Protein AF-A0AA51XQM4-F1 (afdb_monomer_lite)

Foldseek 3Di:
DDPVVVVVVVVVVVVVVVVVVVVVVVVPPCDDPVNVVVVVDDDDDPVRVVVVVVVVVVVVVVVVVVVVVVVVCVVVVD

Sequence (78 aa):
MDKTTQDKKTVEDRLIEQQEKIERRFQGIGKGKYSRILKMAKKPTGEEYTKISLIAGVGIILLGLIGFIIYYIMQIVF

Structure (mmCIF, N/CA/C/O backbone):
data_AF-A0AA51XQM4-F1
#
_entry.id   AF-A0AA51XQM4-F1
#
loop_
_atom_site.group_PDB
_atom_site.id
_atom_site.type_symbol
_atom_site.label_atom_id
_atom_site.label_alt_id
_atom_site.label_comp_id
_atom_site.label_asym_id
_atom_site.label_entity_id
_atom_site.label_seq_id
_atom_site.pdbx_PDB_ins_code
_atom_site.Cartn_x
_atom_site.Cartn_y
_atom_site.Cartn_z
_atom_site.occupancy
_atom_site.B_iso_or_equiv
_atom_site.auth_seq_id
_atom_site.auth_comp_id
_atom_site.auth_asym_id
_atom_site.auth_atom_id
_atom_site.pdbx_PDB_model_num
ATOM 1 N N . MET A 1 1 ? -59.525 -19.891 17.424 1.00 53.47 1 MET A N 1
ATOM 2 C CA . MET A 1 1 ? -58.124 -19.567 17.766 1.00 53.47 1 MET A CA 1
ATOM 3 C C . MET A 1 1 ? -57.292 -19.637 16.495 1.00 53.47 1 MET A C 1
ATOM 5 O O . MET A 1 1 ? -57.251 -20.693 15.876 1.00 53.47 1 MET A O 1
ATOM 9 N N . ASP A 1 2 ? -56.722 -18.509 16.081 1.00 54.00 2 ASP A N 1
ATOM 10 C CA . ASP A 1 2 ? -56.017 -18.323 14.809 1.00 54.00 2 ASP A CA 1
ATOM 11 C C . ASP A 1 2 ? -54.581 -18.892 14.850 1.00 54.00 2 ASP A C 1
ATOM 13 O O . ASP A 1 2 ? -53.787 -18.533 15.724 1.00 54.00 2 ASP A O 1
ATOM 17 N N . LYS A 1 3 ? -54.248 -19.793 13.914 1.00 59.69 3 LYS A N 1
ATOM 18 C CA . LYS A 1 3 ? -52.947 -20.492 13.842 1.00 59.69 3 LYS A CA 1
ATOM 19 C C . LYS A 1 3 ? -51.778 -19.530 13.576 1.00 59.69 3 LYS A C 1
ATOM 21 O O . LYS A 1 3 ? -50.652 -19.815 13.972 1.00 59.69 3 LYS A O 1
ATOM 26 N N . THR A 1 4 ? -52.057 -18.367 12.992 1.00 63.19 4 THR A N 1
ATOM 27 C CA . THR A 1 4 ? -51.073 -17.338 12.620 1.00 63.19 4 THR A CA 1
ATOM 28 C C . THR A 1 4 ? -50.421 -16.647 13.824 1.00 63.19 4 THR A C 1
ATOM 30 O O . THR A 1 4 ? -49.297 -16.158 13.730 1.00 63.19 4 THR A O 1
ATOM 33 N N . THR A 1 5 ? -51.087 -16.632 14.985 1.00 62.97 5 THR A N 1
ATOM 34 C CA . THR A 1 5 ? -50.562 -15.988 16.208 1.00 62.97 5 THR A CA 1
ATOM 35 C C . THR A 1 5 ? -49.596 -16.896 16.995 1.00 62.97 5 THR A C 1
ATOM 37 O O . THR A 1 5 ? -48.693 -16.402 17.666 1.00 62.97 5 THR A O 1
ATOM 40 N N . GLN A 1 6 ? -49.749 -18.222 16.894 1.00 64.69 6 GLN A N 1
ATOM 41 C CA . GLN A 1 6 ? -48.876 -19.225 17.536 1.00 64.69 6 GLN A CA 1
ATOM 42 C C . GLN A 1 6 ? -47.530 -19.360 16.802 1.00 64.69 6 GLN A C 1
ATOM 44 O O . GLN A 1 6 ? -46.471 -19.443 17.428 1.00 64.69 6 GLN A O 1
ATOM 49 N N . ASP A 1 7 ? -47.578 -19.301 15.469 1.00 65.62 7 ASP A N 1
ATOM 50 C CA . ASP A 1 7 ? -46.398 -19.362 14.605 1.00 65.62 7 ASP A CA 1
ATOM 51 C C . ASP A 1 7 ? -45.479 -18.140 14.797 1.00 65.62 7 ASP A C 1
ATOM 53 O O . ASP A 1 7 ? -44.274 -18.299 14.997 1.00 65.62 7 ASP A O 1
ATOM 57 N N . LYS A 1 8 ? -46.054 -16.927 14.888 1.00 64.81 8 LYS A N 1
ATOM 58 C CA . LYS A 1 8 ? -45.293 -15.689 15.143 1.00 64.81 8 LYS A CA 1
ATOM 59 C C . LYS A 1 8 ? -44.512 -15.709 16.458 1.00 64.81 8 LYS A C 1
ATOM 61 O O . LYS A 1 8 ? -43.326 -15.396 16.438 1.00 64.81 8 LYS A O 1
ATOM 66 N N . LYS A 1 9 ? -45.132 -16.121 17.573 1.00 68.12 9 LYS A N 1
ATOM 67 C CA . LYS A 1 9 ? -44.432 -16.207 18.871 1.00 68.12 9 LYS A CA 1
ATOM 68 C C . LYS A 1 9 ? -43.253 -17.178 18.813 1.00 68.12 9 LYS A C 1
ATOM 70 O O . LYS A 1 9 ? -42.159 -16.847 19.240 1.00 68.12 9 LYS A O 1
ATOM 75 N N . THR A 1 10 ? -43.446 -18.329 18.173 1.00 76.94 10 THR A N 1
ATOM 76 C CA . THR A 1 10 ? -42.414 -19.371 18.079 1.00 76.94 10 THR A CA 1
ATOM 77 C C . THR A 1 10 ? -41.224 -18.944 17.207 1.00 76.94 10 THR A C 1
ATOM 79 O O . THR A 1 10 ? -40.088 -19.348 17.452 1.00 76.94 10 THR A O 1
ATOM 82 N N . VAL A 1 11 ? -41.448 -18.153 16.153 1.00 81.88 11 VAL A N 1
ATOM 83 C CA . VAL A 1 11 ? -40.361 -17.609 15.322 1.00 81.88 11 VAL A CA 1
ATOM 84 C C . VAL A 1 11 ? -39.608 -16.504 16.062 1.00 81.88 11 VAL A C 1
ATOM 86 O O . VAL A 1 11 ? -38.380 -16.533 16.066 1.00 81.88 11 VAL A O 1
ATOM 89 N N . GLU A 1 12 ? -40.307 -15.585 16.731 1.00 81.00 12 GLU A N 1
ATOM 90 C CA . GLU A 1 12 ? -39.679 -14.530 17.540 1.00 81.00 12 GLU A CA 1
ATOM 91 C C . GLU A 1 12 ? -38.841 -15.111 18.687 1.00 81.00 12 GLU A C 1
ATOM 93 O O . GLU A 1 12 ? -37.678 -14.735 18.835 1.00 81.00 12 GLU A O 1
ATOM 98 N N . ASP A 1 13 ? -39.363 -16.108 19.406 1.00 81.94 13 ASP A N 1
ATOM 99 C CA . ASP A 1 13 ? -38.645 -16.797 20.485 1.00 81.94 13 ASP A CA 1
ATOM 100 C C . ASP A 1 13 ? -37.348 -17.456 19.974 1.00 81.94 13 ASP A C 1
ATOM 102 O O . ASP A 1 13 ? -36.289 -17.345 20.596 1.00 81.94 13 ASP A O 1
ATOM 106 N N . ARG A 1 14 ? -37.386 -18.067 18.778 1.00 81.19 14 ARG A N 1
ATOM 107 C CA . ARG A 1 14 ? -36.198 -18.652 18.129 1.00 81.19 14 ARG A CA 1
ATOM 108 C C . ARG A 1 14 ? -35.179 -17.600 17.688 1.00 81.19 14 ARG A C 1
ATOM 110 O O . ARG A 1 14 ? -33.979 -17.866 17.734 1.00 81.19 14 ARG A O 1
ATOM 117 N N . LEU A 1 15 ? -35.622 -16.420 17.257 1.00 83.31 15 LEU A N 1
ATOM 118 C CA . LEU A 1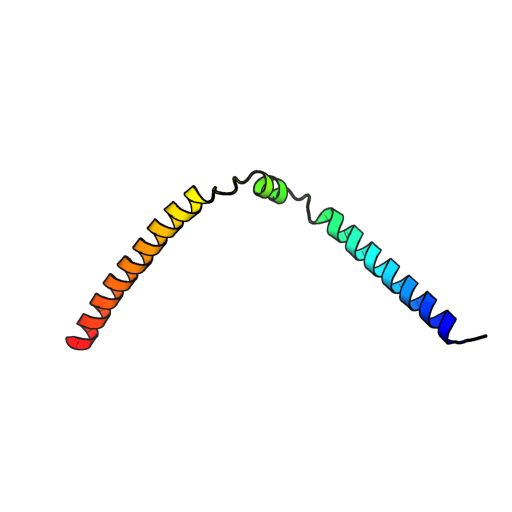 15 ? -34.736 -15.318 16.864 1.00 83.31 15 LEU A CA 1
ATOM 119 C C . LEU A 1 15 ? -34.053 -14.676 18.080 1.00 83.31 15 LEU A C 1
ATOM 121 O O . LEU A 1 15 ? -32.877 -14.317 17.993 1.00 83.31 15 LEU A O 1
ATOM 125 N N . ILE A 1 16 ? -34.762 -14.573 19.207 1.00 78.19 16 ILE A N 1
ATOM 126 C CA . ILE A 1 16 ? -34.225 -14.072 20.479 1.00 78.19 16 ILE A CA 1
ATOM 127 C C . ILE A 1 16 ? -33.155 -15.034 21.018 1.00 78.19 16 ILE A C 1
ATOM 129 O O . ILE A 1 16 ? -32.047 -14.604 21.338 1.00 78.19 16 ILE A O 1
ATOM 133 N N . GLU A 1 17 ? -33.417 -16.344 21.014 1.00 82.81 17 GLU A N 1
ATOM 134 C CA . GLU A 1 17 ? -32.448 -17.354 21.467 1.00 82.81 17 GLU A CA 1
ATOM 135 C C . GLU A 1 17 ? -31.179 -17.394 20.585 1.00 82.81 17 GLU A C 1
ATOM 137 O O . GLU A 1 17 ? -30.055 -17.555 21.074 1.00 82.81 17 GLU A O 1
ATOM 142 N N . GLN A 1 18 ? -31.334 -17.200 19.269 1.00 83.94 18 GLN A N 1
ATOM 143 C CA . GLN A 1 18 ? -30.213 -17.103 18.326 1.00 83.94 18 GLN A CA 1
ATOM 144 C C . GLN A 1 18 ? -29.378 -15.836 18.564 1.00 83.94 18 GLN A C 1
ATOM 146 O O . GLN A 1 18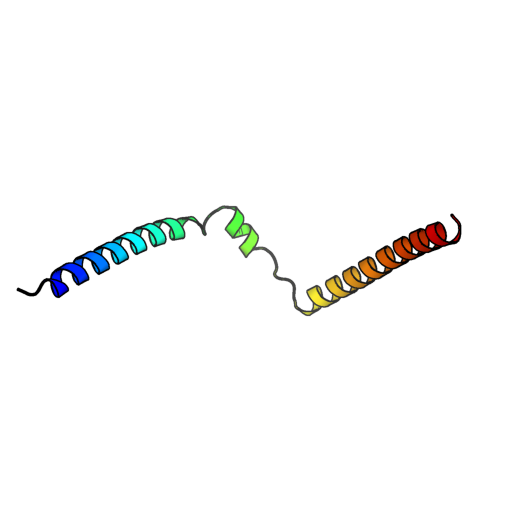 ? -28.146 -15.917 18.571 1.00 83.94 18 GLN A O 1
ATOM 151 N N . GLN A 1 19 ? -30.020 -14.687 18.815 1.00 78.75 19 GLN A N 1
ATOM 152 C CA . GLN A 1 19 ? -29.323 -13.441 19.151 1.00 78.75 19 GLN A CA 1
ATOM 153 C C . GLN A 1 19 ? -28.505 -13.579 20.434 1.00 78.75 19 GLN A C 1
ATOM 155 O O . GLN A 1 19 ? -27.319 -13.250 20.432 1.00 78.75 19 GLN A O 1
ATOM 160 N N . GLU A 1 20 ? -29.070 -14.163 21.491 1.00 84.12 20 GLU A N 1
ATOM 161 C CA . GLU A 1 20 ? -28.343 -14.365 22.746 1.00 84.12 20 GLU A CA 1
ATOM 162 C C . GLU A 1 20 ? -27.108 -15.258 22.571 1.00 84.12 20 GLU A C 1
ATOM 164 O O . GLU A 1 20 ? -26.068 -15.036 23.195 1.00 84.12 20 GLU A O 1
ATOM 169 N N . LYS A 1 21 ? -27.183 -16.280 21.714 1.00 80.62 21 LYS A N 1
ATOM 170 C CA . LYS A 1 21 ? -26.052 -17.182 21.448 1.00 80.62 21 LYS A CA 1
ATOM 171 C C . LYS A 1 21 ? -24.933 -16.483 20.675 1.00 80.62 21 LYS A C 1
ATOM 173 O O . LYS A 1 21 ? -23.757 -16.792 20.885 1.00 80.62 21 LYS A O 1
ATOM 178 N N . ILE A 1 22 ? -25.291 -15.547 19.798 1.00 83.94 22 ILE A N 1
ATOM 179 C CA . ILE A 1 22 ? -24.354 -14.726 19.025 1.00 83.94 22 ILE A CA 1
ATOM 180 C C . ILE A 1 22 ? -23.717 -13.662 19.922 1.00 83.94 22 ILE A C 1
ATOM 182 O O . ILE A 1 22 ? -22.493 -13.525 19.921 1.00 83.94 22 ILE A O 1
ATOM 186 N N . GLU A 1 23 ? -24.506 -12.973 20.743 1.00 79.81 23 GLU A N 1
ATOM 187 C CA . GLU A 1 23 ? -24.035 -11.915 21.638 1.00 79.81 23 GLU A CA 1
ATOM 188 C C . GLU A 1 23 ? -23.061 -12.453 22.698 1.00 79.81 23 GLU A C 1
ATOM 190 O O . GLU A 1 23 ? -21.982 -11.887 22.906 1.00 79.81 23 GLU A O 1
ATOM 195 N N . ARG A 1 24 ? -23.349 -13.633 23.267 1.00 76.69 24 ARG A N 1
ATOM 196 C CA . ARG A 1 24 ? -22.439 -14.335 24.191 1.00 76.69 24 ARG A CA 1
ATOM 197 C C . ARG A 1 24 ? -21.113 -14.737 23.532 1.00 76.69 24 ARG A C 1
ATOM 199 O O . ARG A 1 24 ? -20.074 -14.722 24.191 1.00 76.69 24 ARG A O 1
ATOM 206 N N . ARG A 1 25 ? -21.111 -15.077 22.235 1.00 76.25 25 ARG A N 1
ATOM 207 C CA . ARG A 1 25 ? -19.875 -15.378 21.482 1.00 76.25 25 ARG A CA 1
ATOM 208 C C . ARG A 1 25 ? -19.096 -14.109 21.138 1.00 76.25 25 ARG A C 1
ATOM 210 O O . ARG A 1 25 ? -17.872 -14.095 21.258 1.00 76.25 25 ARG A O 1
ATOM 217 N N . PHE A 1 26 ? -19.787 -13.034 20.767 1.00 73.69 26 PHE A N 1
ATOM 218 C CA . PHE A 1 26 ? -19.164 -11.758 20.413 1.00 73.69 26 PHE A CA 1
ATOM 219 C C . PHE A 1 26 ? -18.498 -11.057 21.604 1.00 73.69 26 PHE A C 1
ATOM 221 O O . PHE A 1 26 ? -17.455 -10.425 21.425 1.00 73.69 26 PHE A O 1
ATOM 228 N N . GLN A 1 27 ? -19.007 -11.236 22.830 1.00 70.06 27 GLN A N 1
ATOM 229 C CA . GLN A 1 27 ? -18.380 -10.678 24.038 1.00 70.06 27 GLN A CA 1
ATOM 230 C C . GLN A 1 27 ? -16.941 -11.184 24.285 1.00 70.06 27 GLN A C 1
ATOM 232 O O . GLN A 1 27 ? -16.136 -10.465 24.885 1.00 70.06 27 GLN A O 1
ATOM 237 N N . GLY A 1 28 ? -16.586 -12.382 23.798 1.00 67.81 28 GLY A N 1
ATOM 238 C CA . GLY A 1 28 ? -15.246 -12.971 23.947 1.00 67.81 28 GLY A CA 1
ATOM 239 C C . GLY A 1 28 ? -14.256 -12.634 22.823 1.00 67.81 28 GLY A C 1
ATOM 240 O O . GLY A 1 28 ? -13.047 -12.611 23.054 1.00 67.81 28 GLY A O 1
ATOM 241 N N . ILE A 1 29 ? -14.746 -12.314 21.621 1.00 70.25 29 ILE A N 1
ATOM 242 C CA . ILE A 1 29 ? -13.923 -12.164 20.402 1.00 70.25 29 ILE A CA 1
ATOM 243 C C . ILE A 1 29 ? -13.052 -10.889 20.425 1.00 70.25 29 ILE A C 1
ATOM 245 O O . ILE A 1 29 ? -12.039 -10.803 19.733 1.00 70.25 29 ILE A O 1
ATOM 249 N N . GLY A 1 30 ? -13.375 -9.912 21.278 1.00 63.69 30 GLY A N 1
ATOM 250 C CA . GLY A 1 30 ? -12.678 -8.620 21.331 1.00 63.69 30 GLY A CA 1
ATOM 251 C C . GLY A 1 30 ? -11.590 -8.460 22.401 1.00 63.69 30 GLY A C 1
ATOM 252 O O . GLY A 1 30 ? -10.903 -7.435 22.401 1.00 63.69 30 GLY A O 1
ATOM 253 N N . LYS A 1 31 ? -11.419 -9.407 23.336 1.00 68.19 31 LYS A N 1
ATOM 254 C CA . LYS A 1 31 ? -10.573 -9.231 24.544 1.00 68.19 31 LYS A CA 1
ATOM 255 C C . LYS A 1 31 ? -9.334 -10.139 24.599 1.00 68.19 31 LYS A C 1
ATOM 257 O O . LYS A 1 31 ? -8.770 -10.349 25.667 1.00 68.19 31 LYS A O 1
ATOM 262 N N . GLY A 1 32 ? -8.892 -10.675 23.463 1.00 76.44 32 GLY A N 1
ATOM 263 C CA . GLY A 1 32 ? -7.637 -11.430 23.387 1.00 76.44 32 GLY A CA 1
ATOM 264 C C . GLY A 1 32 ? -6.399 -10.536 23.538 1.00 76.44 32 GLY A C 1
ATOM 265 O O . GLY A 1 32 ? -6.450 -9.342 23.249 1.00 76.44 32 GLY A O 1
ATOM 266 N N . LYS A 1 33 ? -5.252 -11.119 23.921 1.00 75.06 33 LYS A N 1
ATOM 267 C CA . LYS A 1 33 ? -3.959 -10.411 24.044 1.00 75.06 33 LYS A CA 1
ATOM 268 C C . LYS A 1 33 ? -3.690 -9.505 22.833 1.00 75.06 33 LYS A C 1
ATOM 270 O O . LYS A 1 33 ? -3.378 -8.339 23.034 1.00 75.06 33 LYS A O 1
ATOM 275 N N . TYR A 1 34 ? -3.925 -10.008 21.613 1.00 84.12 34 TYR A N 1
ATOM 276 C CA . TYR A 1 34 ? -3.725 -9.331 20.320 1.00 84.12 34 TYR A CA 1
ATOM 277 C C . TYR A 1 34 ? -4.606 -8.102 20.067 1.00 84.12 34 TYR A C 1
ATOM 279 O O . TYR A 1 34 ? -4.147 -7.158 19.424 1.00 84.12 34 TYR A O 1
ATOM 287 N N . SER A 1 35 ? -5.830 -8.051 20.605 1.00 85.44 35 SER A N 1
ATOM 288 C CA . SER A 1 35 ? -6.694 -6.879 20.419 1.00 85.44 35 SER A CA 1
ATOM 289 C C . SER A 1 35 ? -6.143 -5.651 21.143 1.00 85.44 35 SER A C 1
ATOM 291 O O . SER A 1 35 ? -6.328 -4.529 20.678 1.00 85.44 35 SER A O 1
ATOM 293 N N . ARG A 1 36 ? -5.397 -5.852 22.239 1.00 86.69 36 ARG A N 1
ATOM 294 C CA . ARG A 1 36 ? -4.671 -4.779 22.930 1.00 86.69 36 ARG A CA 1
ATOM 295 C C . ARG A 1 36 ? -3.531 -4.226 22.076 1.00 86.69 36 ARG A C 1
ATOM 297 O O . ARG A 1 36 ? -3.375 -3.013 22.031 1.00 86.69 36 ARG A O 1
ATOM 304 N N . ILE A 1 37 ? -2.786 -5.080 21.369 1.00 89.81 37 ILE A N 1
ATOM 305 C CA . ILE A 1 37 ? -1.702 -4.636 20.476 1.00 89.81 37 ILE A CA 1
ATOM 306 C C . ILE A 1 37 ? -2.266 -3.884 19.272 1.00 89.81 37 ILE A C 1
ATOM 308 O O . ILE A 1 37 ? -1.773 -2.808 18.959 1.00 89.81 37 ILE A O 1
ATOM 312 N N . LEU A 1 38 ? -3.332 -4.387 18.640 1.00 87.56 38 LEU A N 1
ATOM 313 C CA . LEU A 1 38 ? -3.938 -3.702 17.493 1.00 87.56 38 LEU A CA 1
ATOM 314 C C . LEU A 1 38 ? -4.524 -2.335 17.882 1.00 87.56 38 LEU A C 1
ATOM 316 O O . LEU A 1 38 ? -4.419 -1.383 17.120 1.00 87.56 38 LEU A O 1
ATOM 320 N N . LYS A 1 39 ? -5.081 -2.216 19.095 1.00 84.69 39 LYS A N 1
ATOM 321 C CA . LYS A 1 39 ? -5.536 -0.933 19.658 1.00 84.69 39 LYS A CA 1
ATOM 322 C C . LYS A 1 39 ? -4.388 0.014 20.031 1.00 84.69 39 LYS A C 1
ATOM 324 O O . LYS A 1 39 ? -4.601 1.219 20.055 1.00 84.69 39 LYS A O 1
ATOM 329 N N . MET A 1 40 ? -3.206 -0.515 20.350 1.00 89.56 40 MET A N 1
ATOM 330 C CA . MET A 1 40 ? -1.991 0.267 20.623 1.00 89.56 40 MET A CA 1
ATOM 331 C C . MET A 1 40 ? -1.226 0.646 19.350 1.00 89.56 40 MET A C 1
ATOM 333 O O . MET A 1 40 ? -0.380 1.537 19.395 1.00 89.56 40 MET A O 1
ATOM 337 N N . ALA A 1 41 ? -1.489 -0.022 18.225 1.00 90.06 41 ALA A N 1
ATOM 338 C CA . ALA A 1 41 ? -0.845 0.288 16.961 1.00 90.06 41 ALA A CA 1
ATOM 339 C C . ALA A 1 41 ? -1.206 1.715 16.520 1.00 90.06 41 ALA A C 1
ATOM 341 O O . ALA A 1 41 ? -2.375 2.104 16.484 1.00 90.06 41 ALA A O 1
ATOM 342 N N . LYS A 1 42 ? -0.189 2.504 16.165 1.00 87.62 42 LYS A N 1
ATOM 343 C CA . LYS A 1 42 ? -0.382 3.860 15.651 1.00 87.62 42 LYS A CA 1
ATOM 344 C C . LYS A 1 42 ? -1.025 3.776 14.268 1.00 87.62 42 LYS A C 1
ATOM 346 O O . LYS A 1 42 ? -0.406 3.281 13.327 1.00 87.62 42 LYS A O 1
ATOM 351 N N . LYS A 1 43 ? -2.248 4.291 14.127 1.00 92.19 43 LYS A N 1
ATOM 352 C CA . LYS A 1 43 ? -2.838 4.532 12.805 1.00 92.19 43 LYS A CA 1
ATOM 353 C C . LYS A 1 43 ? -1.985 5.599 12.097 1.00 92.19 43 LYS A C 1
ATOM 355 O O . LYS A 1 43 ? -1.800 6.667 12.686 1.00 92.19 43 LYS A O 1
ATOM 360 N N . PRO A 1 44 ? -1.452 5.336 10.889 1.00 89.12 44 PRO A N 1
ATOM 361 C CA . PRO A 1 44 ? -0.657 6.328 10.173 1.00 89.12 44 PRO A CA 1
ATOM 362 C C . PRO A 1 44 ? -1.511 7.561 9.875 1.00 89.12 44 PRO A C 1
ATOM 364 O O . PRO A 1 44 ? -2.716 7.447 9.617 1.00 89.12 44 PRO A O 1
ATOM 367 N N . THR A 1 45 ? -0.900 8.743 9.914 1.00 94.19 45 THR A N 1
ATOM 368 C CA . THR A 1 45 ? 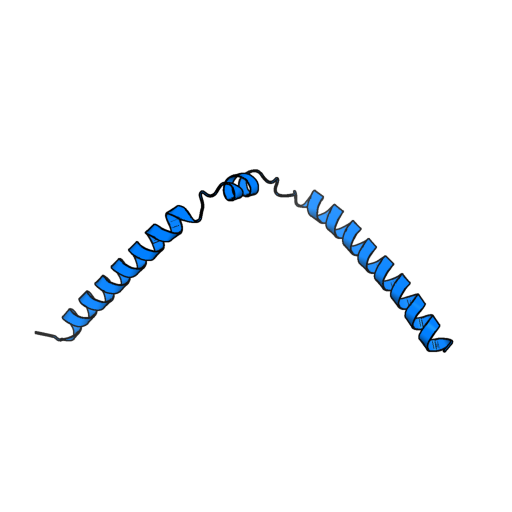-1.576 9.963 9.454 1.00 94.19 45 THR A CA 1
ATOM 369 C C . THR A 1 45 ? -1.728 9.932 7.929 1.00 94.19 45 THR A C 1
ATOM 371 O O . THR A 1 45 ? -1.007 9.213 7.234 1.00 94.19 45 THR A O 1
ATOM 374 N N . GLY A 1 46 ? -2.672 10.708 7.381 1.00 95.19 46 GLY A N 1
ATOM 375 C CA . GLY A 1 46 ? -2.887 10.758 5.927 1.00 95.19 46 GLY A CA 1
ATOM 376 C C . GLY A 1 46 ? -1.630 11.176 5.154 1.00 95.19 46 GLY A C 1
ATOM 377 O O . GLY A 1 46 ? -1.336 10.627 4.092 1.00 95.19 46 GLY A O 1
ATOM 378 N N . GLU A 1 47 ? -0.836 12.083 5.723 1.00 95.06 47 GLU A N 1
ATOM 379 C CA . GLU A 1 47 ? 0.439 12.523 5.151 1.00 95.06 47 GLU A CA 1
ATOM 380 C C . GLU A 1 47 ? 1.513 11.428 5.188 1.00 95.06 47 GLU A C 1
ATOM 382 O O . GLU A 1 47 ? 2.202 11.215 4.190 1.00 95.06 47 GLU A O 1
ATOM 387 N N . GLU A 1 48 ? 1.643 10.709 6.312 1.00 94.19 48 GLU A N 1
ATOM 388 C CA . GLU A 1 48 ? 2.572 9.576 6.450 1.00 94.19 48 GLU A CA 1
ATOM 389 C C . GLU A 1 48 ? 2.249 8.486 5.425 1.00 94.19 48 GLU A C 1
ATOM 391 O O . GLU A 1 48 ? 3.135 8.022 4.706 1.00 94.19 48 GLU A O 1
ATOM 396 N N . TYR A 1 49 ? 0.969 8.127 5.309 1.00 95.81 49 TYR A N 1
ATOM 397 C CA . TYR A 1 49 ? 0.509 7.134 4.346 1.00 95.81 49 TYR A CA 1
ATOM 398 C C . TYR A 1 49 ? 0.815 7.554 2.906 1.00 95.81 49 TYR A C 1
ATOM 400 O O . TYR A 1 49 ? 1.370 6.770 2.138 1.00 95.81 49 TYR A O 1
ATOM 408 N N . THR A 1 50 ? 0.511 8.805 2.552 1.00 96.69 50 THR A N 1
ATOM 409 C CA . THR A 1 50 ? 0.716 9.315 1.190 1.00 96.69 50 THR A CA 1
ATOM 410 C C . THR A 1 50 ? 2.194 9.306 0.806 1.00 96.69 50 THR A C 1
ATOM 412 O O . THR A 1 50 ? 2.538 8.852 -0.283 1.00 96.69 50 THR A O 1
ATOM 415 N N . LYS A 1 51 ? 3.091 9.730 1.708 1.00 96.56 51 LYS A N 1
ATOM 416 C CA . LYS A 1 51 ? 4.542 9.705 1.460 1.00 96.56 51 LYS A CA 1
ATOM 417 C C . LYS A 1 51 ? 5.053 8.286 1.219 1.00 96.56 51 LYS A C 1
ATOM 419 O O . LYS A 1 51 ? 5.752 8.047 0.237 1.00 96.56 51 LYS A O 1
ATOM 424 N N . ILE A 1 52 ? 4.683 7.343 2.087 1.00 96.62 52 ILE A N 1
ATOM 425 C CA . ILE A 1 52 ? 5.120 5.944 1.980 1.00 96.62 52 ILE A CA 1
ATOM 426 C C . ILE A 1 52 ? 4.558 5.303 0.708 1.00 96.62 52 ILE A C 1
ATOM 428 O O . ILE A 1 52 ? 5.298 4.661 -0.034 1.00 96.62 52 ILE A O 1
ATOM 432 N N . SER A 1 53 ? 3.270 5.513 0.423 1.00 97.12 53 SER A N 1
ATOM 433 C CA . SER A 1 53 ? 2.617 4.976 -0.772 1.00 97.12 53 SER A CA 1
ATOM 434 C C . SER A 1 53 ? 3.233 5.520 -2.059 1.00 97.12 53 SER A C 1
ATOM 436 O O . SER A 1 53 ? 3.329 4.781 -3.035 1.00 97.12 53 SER A O 1
ATOM 438 N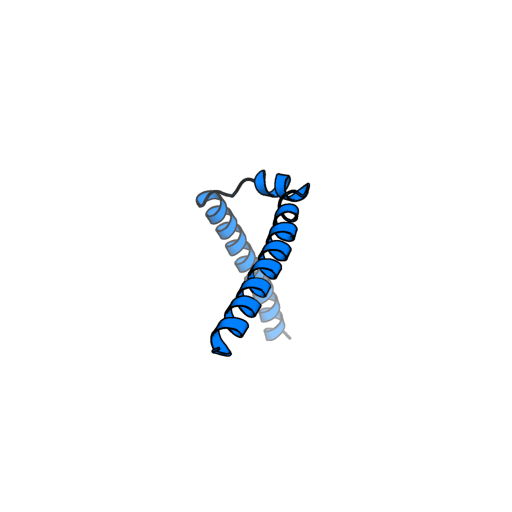 N . LEU A 1 54 ? 3.661 6.786 -2.076 1.00 97.75 54 LEU A N 1
ATOM 439 C CA . LEU A 1 54 ? 4.323 7.382 -3.234 1.00 97.75 54 LEU A CA 1
ATOM 440 C C . LEU A 1 54 ? 5.692 6.738 -3.471 1.00 97.75 54 LEU A C 1
ATOM 442 O O . LEU A 1 54 ? 5.979 6.319 -4.588 1.00 97.75 54 LEU A O 1
ATOM 446 N N . ILE A 1 55 ? 6.506 6.589 -2.423 1.00 97.50 55 ILE A N 1
ATOM 447 C CA . ILE A 1 55 ? 7.824 5.939 -2.516 1.00 97.50 55 ILE A CA 1
ATOM 448 C C . ILE A 1 55 ? 7.676 4.480 -2.970 1.00 97.50 55 ILE A C 1
ATOM 450 O O . ILE A 1 55 ? 8.380 4.041 -3.880 1.00 97.50 55 ILE A O 1
ATOM 454 N N . ALA A 1 56 ? 6.734 3.739 -2.379 1.00 97.75 56 ALA A N 1
ATOM 455 C CA . ALA A 1 56 ? 6.447 2.361 -2.765 1.00 97.75 56 ALA A CA 1
ATOM 456 C C . ALA A 1 56 ? 5.965 2.265 -4.222 1.00 97.75 56 ALA A C 1
ATOM 458 O O . ALA A 1 56 ? 6.447 1.418 -4.971 1.00 97.75 56 ALA A O 1
ATOM 459 N N . GLY A 1 57 ? 5.068 3.161 -4.643 1.00 98.06 57 GLY A N 1
ATOM 460 C CA . GLY A 1 57 ? 4.579 3.229 -6.020 1.00 98.06 57 GLY A CA 1
ATOM 461 C C . GLY A 1 57 ? 5.701 3.483 -7.026 1.00 98.06 57 GLY A C 1
ATOM 462 O O . GLY A 1 57 ? 5.805 2.771 -8.022 1.00 98.06 57 GLY A O 1
ATOM 463 N N . VAL A 1 58 ? 6.595 4.433 -6.732 1.00 98.31 58 VAL A N 1
ATOM 464 C CA . VAL A 1 58 ? 7.779 4.706 -7.564 1.00 98.31 58 VAL A CA 1
ATOM 465 C C . VAL A 1 58 ? 8.697 3.482 -7.633 1.00 98.31 58 VAL A C 1
ATOM 467 O O . VAL A 1 58 ? 9.159 3.131 -8.717 1.00 98.31 58 VAL A O 1
ATOM 470 N N . GLY A 1 59 ? 8.919 2.788 -6.513 1.00 97.88 59 GLY A N 1
ATOM 471 C CA . GLY A 1 59 ? 9.723 1.564 -6.475 1.00 97.88 59 GLY A CA 1
ATOM 472 C C . GLY A 1 59 ? 9.151 0.442 -7.346 1.00 97.88 59 GLY A C 1
ATOM 473 O O . GLY A 1 59 ? 9.887 -0.167 -8.119 1.00 97.88 59 GLY A O 1
ATOM 474 N N . ILE A 1 60 ? 7.837 0.205 -7.277 1.00 98.25 60 ILE A N 1
ATOM 475 C CA . ILE A 1 60 ? 7.154 -0.807 -8.099 1.00 98.25 60 ILE A CA 1
ATOM 476 C C . ILE A 1 60 ? 7.288 -0.476 -9.587 1.00 98.25 60 ILE A C 1
ATOM 478 O O . ILE A 1 60 ? 7.598 -1.363 -10.381 1.00 98.25 60 ILE A O 1
ATOM 482 N N . ILE A 1 61 ? 7.103 0.793 -9.964 1.00 98.19 61 ILE A N 1
ATOM 483 C CA . ILE A 1 61 ? 7.242 1.231 -11.357 1.00 98.19 61 ILE A CA 1
ATOM 484 C C . ILE A 1 61 ? 8.676 1.019 -11.840 1.00 98.19 61 ILE A C 1
ATOM 486 O O . ILE A 1 61 ? 8.867 0.422 -12.893 1.00 98.19 61 ILE A O 1
ATOM 490 N N . LEU A 1 62 ? 9.683 1.452 -11.077 1.00 98.19 62 LEU A N 1
ATOM 491 C CA . LEU A 1 62 ? 11.089 1.302 -11.463 1.00 98.19 62 LEU A CA 1
ATOM 492 C C . LEU A 1 62 ? 11.489 -0.166 -11.624 1.00 98.19 62 LEU A C 1
ATOM 494 O O . LEU A 1 62 ? 12.062 -0.532 -12.647 1.00 98.19 62 LEU A O 1
ATOM 498 N N . LEU A 1 63 ? 11.163 -1.012 -10.644 1.00 98.00 63 LEU A N 1
ATOM 499 C CA . LEU A 1 63 ? 11.467 -2.442 -10.708 1.00 98.00 63 LEU A CA 1
ATOM 500 C C . LEU A 1 63 ? 10.735 -3.122 -11.869 1.00 98.00 63 LEU A C 1
ATOM 502 O O . LEU A 1 63 ? 11.336 -3.917 -12.591 1.00 98.00 63 LEU A O 1
ATOM 506 N N . GLY A 1 64 ? 9.464 -2.774 -12.084 1.00 97.62 64 GLY A N 1
ATOM 507 C CA . GLY A 1 64 ? 8.677 -3.266 -13.209 1.00 97.62 64 GLY A CA 1
ATOM 508 C C . GLY A 1 64 ? 9.271 -2.859 -14.555 1.00 97.62 64 GLY A C 1
ATOM 509 O O . GLY A 1 64 ? 9.363 -3.690 -15.450 1.00 97.62 64 GLY A O 1
ATOM 510 N N . LEU A 1 65 ? 9.737 -1.615 -14.688 1.00 98.06 65 LEU A N 1
ATOM 511 C CA . LEU A 1 65 ? 10.319 -1.089 -15.923 1.00 98.06 65 LEU A CA 1
ATOM 512 C C . LEU A 1 65 ? 11.688 -1.723 -16.209 1.00 98.06 65 LEU A C 1
ATOM 514 O O . LEU A 1 65 ? 11.953 -2.108 -17.341 1.00 98.06 65 LEU A O 1
ATOM 518 N N . ILE A 1 66 ? 12.523 -1.920 -15.184 1.00 98.19 66 ILE A N 1
ATOM 519 C CA . ILE A 1 66 ? 13.800 -2.640 -15.314 1.00 98.19 66 ILE A CA 1
ATOM 520 C C . ILE A 1 66 ? 13.558 -4.082 -15.774 1.00 98.19 66 ILE A C 1
ATOM 522 O O . ILE A 1 66 ? 14.157 -4.524 -16.754 1.00 98.19 66 ILE A O 1
ATOM 526 N N . GLY A 1 67 ? 12.652 -4.806 -15.107 1.00 96.88 67 GLY A N 1
ATOM 527 C CA . GLY A 1 67 ? 12.289 -6.167 -15.505 1.00 96.88 67 GLY A CA 1
ATOM 528 C C . GLY A 1 67 ? 11.696 -6.221 -16.915 1.00 96.88 67 GLY A C 1
ATOM 529 O O . GLY A 1 67 ? 12.053 -7.095 -17.703 1.00 96.88 67 GLY A O 1
ATOM 530 N N . PHE A 1 68 ? 10.852 -5.247 -17.261 1.00 97.06 68 PHE A N 1
ATOM 531 C CA . PHE A 1 68 ? 10.259 -5.115 -18.588 1.00 97.06 68 PHE A CA 1
ATOM 532 C C . PHE A 1 68 ? 11.309 -4.864 -19.673 1.00 97.06 68 PHE A C 1
ATOM 534 O O . PHE A 1 68 ? 11.253 -5.507 -20.714 1.00 97.06 68 PHE A O 1
ATOM 541 N N . ILE A 1 69 ? 12.294 -3.991 -19.435 1.00 97.44 69 ILE A N 1
ATOM 542 C CA . ILE A 1 69 ? 13.388 -3.736 -20.383 1.00 97.44 69 ILE A CA 1
ATOM 543 C C . ILE A 1 69 ? 14.201 -5.009 -20.615 1.00 97.44 69 ILE A C 1
ATOM 545 O O . ILE A 1 69 ? 14.479 -5.342 -21.762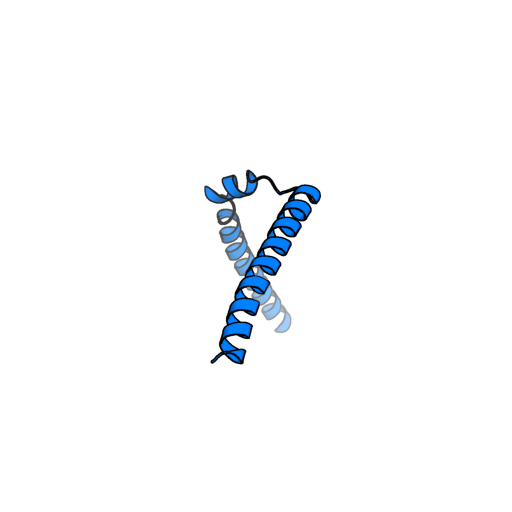 1.00 97.44 69 ILE A O 1
ATOM 549 N N . ILE A 1 70 ? 14.558 -5.737 -19.551 1.00 96.38 70 ILE A N 1
ATOM 550 C CA . ILE A 1 70 ? 15.305 -6.998 -19.674 1.00 96.38 70 ILE A CA 1
ATOM 551 C C . ILE A 1 70 ? 14.512 -8.001 -20.516 1.00 96.38 70 ILE A C 1
ATOM 553 O O . ILE A 1 70 ? 15.058 -8.587 -21.449 1.00 96.38 70 ILE A O 1
ATOM 557 N N . TYR A 1 71 ? 13.219 -8.160 -20.226 1.00 96.38 71 TYR A N 1
ATOM 558 C CA . TYR A 1 71 ? 12.329 -9.023 -20.996 1.00 96.38 71 TYR A CA 1
ATOM 559 C C . TYR A 1 71 ? 12.236 -8.593 -22.469 1.00 96.38 71 TYR A C 1
ATOM 561 O O . TYR A 1 71 ? 12.360 -9.425 -23.363 1.00 96.38 71 TYR A O 1
ATOM 569 N N . TYR A 1 72 ? 12.074 -7.296 -22.730 1.00 96.69 72 TYR A N 1
ATOM 570 C CA . TYR A 1 72 ? 11.940 -6.753 -24.080 1.00 96.69 72 TYR A CA 1
ATOM 571 C C . TYR A 1 72 ? 13.224 -6.924 -24.901 1.00 96.69 72 TYR A C 1
ATOM 573 O O . TYR A 1 72 ? 13.166 -7.300 -26.069 1.00 96.69 72 TYR A O 1
ATOM 581 N N . ILE A 1 73 ? 14.390 -6.704 -24.281 1.00 96.38 73 ILE A N 1
ATOM 582 C CA . ILE A 1 73 ? 15.695 -6.952 -24.905 1.00 96.38 73 ILE A CA 1
ATOM 583 C C . ILE A 1 73 ? 15.866 -8.442 -25.194 1.00 96.38 73 ILE A C 1
ATOM 585 O O . ILE A 1 73 ? 16.310 -8.804 -26.277 1.00 96.38 73 ILE A O 1
ATOM 589 N N . MET A 1 74 ? 15.496 -9.315 -24.258 1.00 96.12 74 MET A N 1
ATOM 590 C CA . MET A 1 74 ? 15.555 -10.753 -24.498 1.00 96.12 74 MET A CA 1
ATOM 591 C C . MET A 1 74 ? 14.664 -11.145 -25.682 1.00 96.12 74 MET A C 1
ATOM 593 O O . MET A 1 74 ? 15.129 -11.870 -26.543 1.00 96.12 74 MET A O 1
ATOM 597 N N . GLN A 1 75 ? 13.442 -10.617 -25.774 1.00 94.62 75 GLN A N 1
ATOM 598 C CA . GLN A 1 75 ? 12.500 -10.933 -26.854 1.00 94.62 75 GLN A CA 1
ATOM 599 C C . GLN A 1 75 ? 12.911 -10.390 -28.238 1.00 94.62 75 GLN A C 1
ATOM 601 O O . GLN A 1 75 ? 12.485 -10.935 -29.250 1.00 94.62 75 GLN A O 1
ATOM 606 N N . ILE A 1 76 ? 13.656 -9.280 -28.309 1.00 94.75 76 ILE A N 1
ATOM 607 C CA . ILE A 1 76 ? 14.117 -8.722 -29.595 1.00 94.75 76 ILE A CA 1
ATOM 608 C C . ILE A 1 76 ? 15.453 -9.336 -30.043 1.00 94.75 76 ILE A C 1
ATOM 610 O O . ILE A 1 76 ? 15.719 -9.399 -31.240 1.00 94.75 76 ILE A O 1
ATOM 614 N N . VAL A 1 77 ? 16.312 -9.735 -29.094 1.00 91.25 77 VAL A N 1
ATOM 615 C CA . VAL A 1 77 ? 17.656 -10.272 -29.372 1.00 91.25 77 VAL A CA 1
ATOM 616 C C . VAL A 1 77 ? 17.649 -11.791 -29.578 1.00 91.25 77 VAL A C 1
ATOM 618 O O . VAL A 1 77 ? 18.450 -12.273 -30.380 1.00 91.25 77 VAL A O 1
ATOM 621 N N . PHE A 1 78 ? 16.789 -12.532 -28.872 1.00 82.94 78 P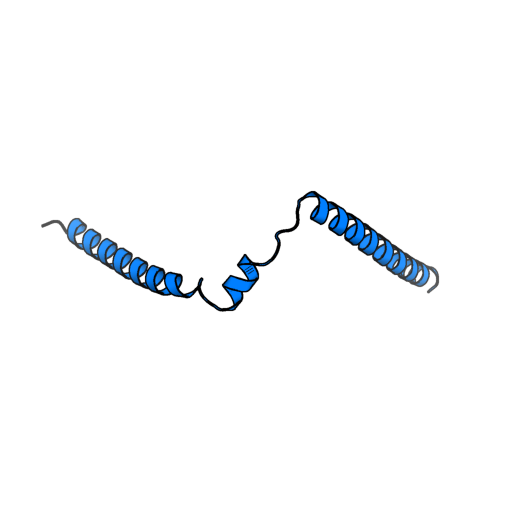HE A N 1
ATOM 622 C CA . PHE A 1 78 ? 16.566 -13.975 -29.049 1.00 82.94 78 PHE A CA 1
ATOM 623 C C . PHE A 1 78 ? 15.268 -14.239 -29.808 1.00 82.94 78 PHE A C 1
ATOM 625 O O . PHE A 1 78 ? 15.285 -15.154 -30.661 1.00 82.94 78 PHE A O 1
#

pLDDT: mean 85.28, std 12.36, range [53.47, 98.31]

Secondary structure (DSSP, 8-state):
--HHHHHHHHHHHHHHHHHHHHHHHHHHHT-SHHHHHHHHS-PPPHHHHHHHHHHHHHHHHHHHHHHHHHHHHHHHH-

Radius of gyration: 28.88 Å; chains: 1; bounding box: 76×33×54 Å